Protein AF-A0A4Y9LF76-F1 (afdb_monomer)

Seq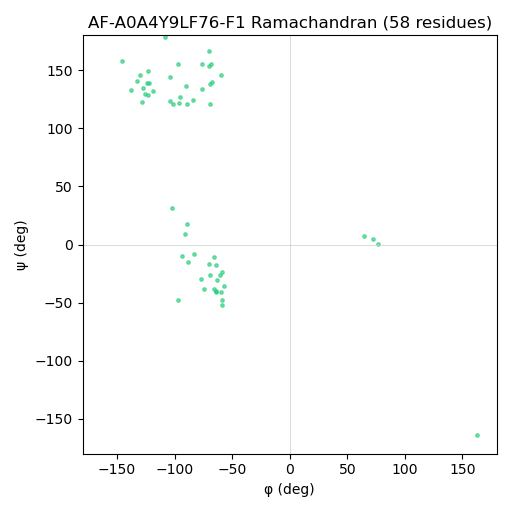uence (60 aa):
MAFVQFTQPDDQPIVINTDRIVTATPLPDGQGTRITLNNGGHQDVKQLIADVQRQLNISG

Foldseek 3Di:
DFWDWFAAPVRHIDIDDLVQFDDWAADPVQQWIWTQGVVRDIGTGRDGPVVVVVRSVVRD

Solvent-accessible surface area (backbone atoms only — not comparable to full-atom values): 3496 Å² total; per-residue (Å²): 140,40,74,46,76,50,35,28,80,85,71,46,77,43,79,42,54,53,89,41,53,73,47,76,41,64,37,98,85,67,68,11,20,37,34,33,33,75,84,79,48,73,47,62,26,43,49,42,48,71,58,50,53,51,54,52,65,74,57,107

pLDDT: mean 92.24, std 6.06, range [61.47, 97.25]

Nearest PDB structures (foldseek):
  1bnz-assembly1_A  TM=5.460E-01  e=6.756E-02  Sulfolobus acidocaldarius
  1bf4-assembly1_A  TM=5.422E-01  e=2.745E-01  Sulfolobus acidocaldarius
  5xpy-assembly1_A  TM=7.774E-01  e=2.619E+00  Mus musculus
  5c6r-assembly1_A  TM=4.646E-01  e=9.875E-01  Mus musculus
  2zsu-assembly3_E  TM=3.620E-01  e=3.145E+00  Pyrococcus horikoshii

Structure (mmCIF, N/CA/C/O backbone):
data_AF-A0A4Y9LF76-F1
#
_entry.id   AF-A0A4Y9LF76-F1
#
loop_
_atom_site.group_PDB
_atom_site.id
_atom_site.type_symbol
_atom_site.label_atom_id
_atom_site.label_alt_id
_atom_site.label_comp_id
_atom_site.label_asym_id
_atom_site.label_entity_id
_atom_site.label_seq_id
_atom_site.pdbx_PDB_ins_code
_atom_site.Cartn_x
_atom_site.Cartn_y
_atom_site.Cartn_z
_atom_site.occupancy
_atom_site.B_iso_or_equiv
_atom_site.auth_seq_id
_atom_site.auth_comp_id
_atom_site.auth_asym_id
_atom_site.auth_atom_id
_atom_site.pdbx_PDB_model_num
ATOM 1 N N . MET A 1 1 ? -14.261 -3.364 -12.603 1.00 72.06 1 MET A N 1
ATOM 2 C CA . MET A 1 1 ? -13.589 -2.205 -11.989 1.00 72.06 1 MET A CA 1
ATOM 3 C C . MET A 1 1 ? -13.969 -2.182 -10.528 1.00 72.06 1 MET A C 1
ATOM 5 O O . MET A 1 1 ? -15.119 -1.876 -10.222 1.00 72.06 1 MET A O 1
ATOM 9 N N . ALA A 1 2 ? -13.041 -2.576 -9.663 1.00 88.44 2 ALA A N 1
ATOM 10 C CA . ALA A 1 2 ? -13.235 -2.542 -8.224 1.00 88.44 2 ALA A CA 1
ATOM 11 C C . ALA A 1 2 ? -12.466 -1.362 -7.621 1.00 88.44 2 ALA A C 1
ATOM 13 O O . ALA A 1 2 ? -11.407 -0.953 -8.101 1.00 88.44 2 ALA A O 1
ATOM 14 N N . PHE A 1 3 ? -13.053 -0.760 -6.596 1.00 91.56 3 PHE A N 1
ATOM 15 C CA . PHE A 1 3 ? -12.483 0.378 -5.893 1.00 91.56 3 PHE A CA 1
ATOM 16 C C . PHE A 1 3 ? -12.380 0.027 -4.422 1.00 91.56 3 PHE A C 1
ATOM 18 O O . PHE A 1 3 ? -13.303 -0.550 -3.851 1.00 91.56 3 PHE A O 1
ATOM 25 N N . VAL A 1 4 ? -11.269 0.419 -3.817 1.00 93.38 4 VAL A N 1
ATOM 26 C CA . VAL A 1 4 ? -11.019 0.257 -2.390 1.00 93.38 4 VAL A CA 1
ATOM 27 C C . VAL A 1 4 ? -10.757 1.627 -1.783 1.00 93.38 4 VAL A C 1
ATOM 29 O O . VAL A 1 4 ? -10.093 2.472 -2.389 1.00 93.38 4 VAL A O 1
ATO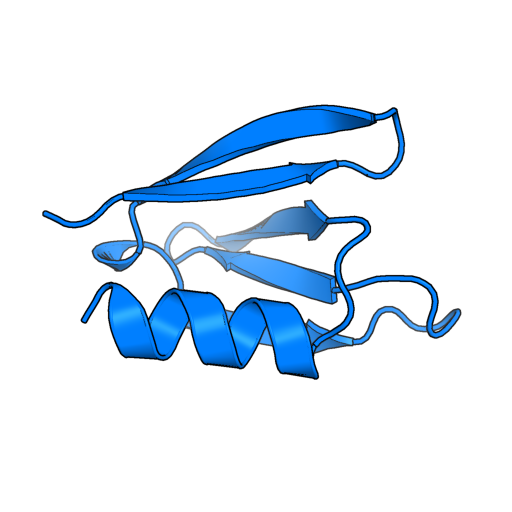M 32 N N . GLN A 1 5 ? -11.315 1.865 -0.600 1.00 95.12 5 GLN A N 1
ATOM 33 C CA . GLN A 1 5 ? -11.087 3.089 0.151 1.00 95.12 5 GLN A CA 1
ATOM 34 C C . GLN A 1 5 ? -10.068 2.827 1.258 1.00 95.12 5 GLN A C 1
ATOM 36 O O . GLN A 1 5 ? -10.309 2.027 2.157 1.00 95.12 5 GLN A O 1
ATOM 41 N N . PHE A 1 6 ? -8.962 3.558 1.217 1.00 95.44 6 PHE A N 1
ATOM 42 C CA . PHE A 1 6 ? -7.967 3.606 2.278 1.00 95.44 6 PHE A CA 1
ATOM 43 C C . PHE A 1 6 ? -8.023 4.944 3.007 1.00 95.44 6 PHE A C 1
ATOM 45 O O . PHE A 1 6 ? -8.803 5.837 2.668 1.00 95.44 6 PHE A O 1
ATOM 52 N N . THR A 1 7 ? -7.180 5.092 4.021 1.00 96.62 7 THR A N 1
ATOM 53 C CA . THR A 1 7 ? -7.010 6.360 4.721 1.00 96.62 7 THR A CA 1
ATOM 54 C C . THR A 1 7 ? -5.554 6.756 4.654 1.00 96.62 7 THR A C 1
ATOM 56 O O . THR A 1 7 ? -4.676 5.963 4.978 1.00 96.62 7 THR A O 1
ATOM 59 N N . GLN A 1 8 ? -5.300 7.978 4.228 1.00 94.62 8 GLN A N 1
ATOM 60 C CA . GLN A 1 8 ? -3.968 8.551 4.182 1.00 94.62 8 GLN A CA 1
ATOM 61 C C . GLN A 1 8 ? -3.435 8.826 5.604 1.00 94.62 8 GLN A C 1
ATOM 63 O O . GLN A 1 8 ? -4.202 8.785 6.574 1.00 94.62 8 GLN A O 1
ATOM 68 N N . PRO A 1 9 ? -2.125 9.091 5.755 1.00 92.50 9 PRO A N 1
ATOM 69 C CA . PRO A 1 9 ? -1.525 9.443 7.042 1.00 92.50 9 PRO A CA 1
ATOM 70 C C . PRO A 1 9 ? -2.116 10.702 7.692 1.00 92.50 9 PRO A C 1
ATOM 72 O O . PRO A 1 9 ? -2.047 10.844 8.905 1.00 92.50 9 PRO A O 1
ATOM 75 N N . ASP A 1 10 ? -2.708 11.601 6.905 1.00 93.62 10 ASP A N 1
ATOM 76 C CA . ASP A 1 10 ? -3.378 12.824 7.365 1.00 93.62 10 ASP A CA 1
ATOM 77 C C . ASP A 1 10 ? -4.875 12.622 7.679 1.00 93.62 10 ASP A C 1
ATOM 79 O O . ASP A 1 10 ? -5.642 13.582 7.734 1.00 93.62 10 ASP A O 1
ATOM 83 N N . ASP A 1 11 ? -5.299 11.368 7.851 1.00 93.81 11 ASP A N 1
ATOM 84 C CA . ASP A 1 11 ? -6.683 10.945 8.073 1.00 93.81 11 ASP A CA 1
ATOM 85 C C . ASP A 1 11 ? -7.658 11.205 6.911 1.00 93.81 11 ASP A C 1
ATOM 87 O O . ASP A 1 11 ? -8.852 10.905 7.031 1.00 93.81 11 ASP A O 1
ATOM 91 N N . GLN A 1 12 ? -7.179 11.651 5.745 1.00 94.56 12 GLN A N 1
ATOM 92 C CA . GLN A 1 12 ? -8.049 11.814 4.585 1.00 94.56 12 GLN A CA 1
ATOM 93 C C . GLN A 1 12 ? -8.384 10.467 3.932 1.00 94.56 12 GLN A C 1
ATOM 95 O O . GLN A 1 12 ? -7.497 9.642 3.684 1.00 94.56 12 GLN A O 1
ATOM 100 N N . PRO A 1 13 ? -9.660 10.203 3.603 1.00 95.75 13 PRO A N 1
ATOM 101 C CA . PRO A 1 13 ? -10.016 9.025 2.832 1.00 95.75 13 PRO A CA 1
ATOM 102 C C . PRO A 1 13 ? -9.503 9.156 1.393 1.00 95.75 13 PRO A C 1
ATOM 104 O O . PRO A 1 13 ? -9.634 10.204 0.763 1.00 95.75 13 PRO A O 1
ATOM 107 N N . ILE A 1 14 ? -8.968 8.067 0.845 1.00 94.62 14 ILE A N 1
ATOM 108 C CA . ILE A 1 14 ? -8.592 7.970 -0.567 1.00 94.62 14 ILE A CA 1
ATOM 109 C C . ILE A 1 14 ? -9.221 6.738 -1.194 1.00 94.62 14 ILE A C 1
ATOM 111 O O . ILE A 1 14 ? -9.170 5.652 -0.628 1.00 94.62 14 ILE A O 1
ATOM 115 N N . VAL A 1 15 ? -9.796 6.904 -2.381 1.00 94.62 15 VAL A N 1
ATOM 116 C CA . VAL A 1 15 ? -10.353 5.799 -3.162 1.00 94.62 15 VAL A CA 1
ATOM 117 C C . VAL A 1 15 ? -9.394 5.470 -4.295 1.00 94.62 15 VAL A C 1
ATOM 119 O O . VAL A 1 15 ? -9.055 6.332 -5.106 1.00 94.62 15 VAL A O 1
ATOM 122 N N . ILE A 1 16 ? -8.957 4.215 -4.357 1.00 92.69 16 ILE A N 1
ATOM 123 C CA . ILE A 1 16 ? -8.015 3.726 -5.360 1.00 92.69 16 ILE A CA 1
ATOM 124 C C . ILE A 1 16 ? -8.692 2.620 -6.167 1.00 92.69 16 ILE A C 1
ATOM 126 O O . ILE A 1 16 ? -9.301 1.707 -5.612 1.00 92.69 16 ILE A O 1
ATOM 130 N N . ASN A 1 17 ? -8.589 2.704 -7.494 1.00 93.12 17 ASN A N 1
ATOM 131 C CA . ASN A 1 17 ? -8.983 1.607 -8.373 1.00 93.12 17 ASN A CA 1
ATOM 132 C C . ASN A 1 17 ? -7.985 0.455 -8.199 1.00 93.12 17 ASN A C 1
ATOM 134 O O . ASN A 1 17 ? -6.791 0.640 -8.451 1.00 93.12 17 ASN A O 1
ATOM 138 N N . THR A 1 18 ? -8.470 -0.716 -7.796 1.00 91.50 18 THR A N 1
ATOM 139 C CA . THR A 1 18 ? -7.635 -1.893 -7.530 1.00 91.50 18 THR A CA 1
ATOM 140 C C . THR A 1 18 ? -6.909 -2.382 -8.775 1.00 91.50 18 THR A C 1
ATOM 142 O O . THR A 1 18 ? -5.766 -2.812 -8.669 1.00 91.50 18 THR A O 1
ATOM 145 N N . ASP A 1 19 ? -7.496 -2.200 -9.962 1.00 92.31 19 ASP A N 1
ATOM 146 C CA . ASP A 1 19 ? -6.884 -2.549 -11.252 1.00 92.31 19 ASP A CA 1
ATOM 147 C C . ASP A 1 19 ? -5.615 -1.719 -11.536 1.00 92.31 19 ASP A C 1
ATOM 149 O O . ASP A 1 19 ? -4.810 -2.053 -12.408 1.00 92.31 19 ASP A O 1
ATOM 153 N N . ARG A 1 20 ? -5.428 -0.600 -10.821 1.00 93.19 20 ARG A N 1
ATOM 154 C CA . ARG A 1 20 ? -4.239 0.253 -10.934 1.00 93.19 20 ARG A CA 1
ATOM 155 C C . ARG A 1 20 ? -3.156 -0.088 -9.922 1.00 93.19 20 ARG A C 1
ATOM 157 O O . ARG A 1 20 ? -2.065 0.461 -10.045 1.00 93.19 20 ARG A O 1
ATOM 164 N N . ILE A 1 21 ? -3.434 -0.935 -8.936 1.00 93.56 21 ILE A N 1
ATOM 165 C CA . ILE A 1 21 ? -2.482 -1.281 -7.881 1.00 93.56 21 ILE A CA 1
ATOM 166 C C . ILE A 1 21 ? -1.572 -2.396 -8.387 1.00 93.56 21 ILE A C 1
ATOM 168 O O . ILE A 1 21 ? -2.035 -3.449 -8.807 1.00 93.56 21 ILE A O 1
ATOM 172 N N . VAL A 1 22 ? -0.264 -2.158 -8.337 1.00 94.38 22 VAL A N 1
ATOM 173 C CA . VAL A 1 22 ? 0.758 -3.137 -8.733 1.00 94.38 22 VAL A CA 1
ATOM 174 C C . VAL A 1 22 ? 1.282 -3.869 -7.508 1.00 94.38 22 VAL A C 1
ATOM 176 O O . VAL A 1 22 ? 1.374 -5.092 -7.506 1.00 94.38 22 VAL A O 1
ATOM 179 N N . THR A 1 23 ? 1.631 -3.123 -6.457 1.00 94.31 23 THR A N 1
ATOM 180 C CA . THR A 1 23 ? 2.154 -3.688 -5.210 1.00 94.31 23 THR A CA 1
ATOM 181 C C . THR A 1 23 ? 1.697 -2.877 -4.004 1.00 94.31 23 THR A C 1
ATOM 183 O O . THR A 1 23 ? 1.379 -1.692 -4.110 1.00 94.31 23 THR A O 1
ATOM 186 N N . ALA A 1 24 ? 1.707 -3.521 -2.841 1.00 95.12 24 ALA A N 1
ATOM 187 C CA . ALA A 1 24 ? 1.595 -2.876 -1.544 1.00 95.12 24 ALA A CA 1
ATOM 188 C C . ALA A 1 24 ? 2.795 -3.312 -0.696 1.00 95.12 24 ALA A C 1
ATOM 190 O O . ALA A 1 24 ? 3.086 -4.506 -0.604 1.00 95.12 24 ALA A O 1
ATOM 191 N N . THR A 1 25 ? 3.504 -2.360 -0.099 1.00 96.06 25 THR A N 1
ATOM 192 C CA . THR A 1 25 ? 4.700 -2.612 0.718 1.00 96.06 25 THR A CA 1
ATOM 193 C C . THR A 1 25 ? 4.614 -1.845 2.033 1.00 96.06 25 THR A C 1
ATOM 195 O O . THR A 1 25 ? 4.172 -0.698 2.009 1.00 96.06 25 THR A O 1
ATOM 198 N N . PRO A 1 26 ? 5.038 -2.418 3.171 1.00 96.31 26 PRO A N 1
ATOM 199 C CA . PRO A 1 26 ? 5.046 -1.692 4.439 1.00 96.31 26 PRO A CA 1
ATOM 200 C C . PRO A 1 26 ? 5.940 -0.448 4.357 1.00 96.31 26 PRO A C 1
ATOM 202 O O . PRO A 1 26 ? 6.96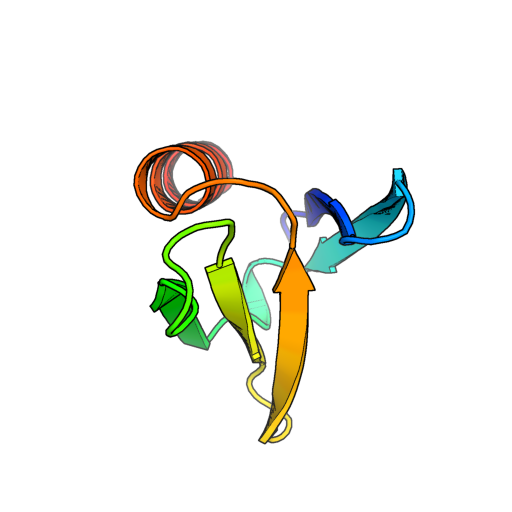2 -0.454 3.665 1.00 96.31 26 PRO A O 1
ATOM 205 N N . LEU A 1 27 ? 5.553 0.616 5.061 1.00 94.88 27 LEU A N 1
ATOM 206 C CA . LEU A 1 27 ? 6.396 1.802 5.205 1.00 94.88 27 LEU A CA 1
ATOM 207 C C . LEU A 1 27 ? 7.620 1.510 6.098 1.00 94.88 27 LEU A C 1
ATOM 209 O O . LEU A 1 27 ? 7.548 0.627 6.956 1.00 94.88 27 LEU A O 1
ATOM 213 N N . PRO A 1 28 ? 8.743 2.240 5.932 1.00 90.19 28 PRO A N 1
ATOM 214 C CA . PRO A 1 28 ? 9.967 2.011 6.710 1.00 90.19 28 PRO A CA 1
ATOM 215 C C . PRO A 1 28 ? 9.807 2.197 8.226 1.00 90.19 28 PRO A C 1
ATOM 217 O O . PRO A 1 28 ? 10.561 1.611 8.996 1.00 90.19 28 PRO A O 1
ATOM 220 N N . ASP A 1 29 ? 8.842 3.010 8.650 1.00 89.62 29 ASP A N 1
ATOM 221 C CA . ASP A 1 29 ? 8.494 3.254 10.055 1.00 89.62 29 ASP A CA 1
ATOM 222 C C . ASP A 1 29 ? 7.553 2.185 10.644 1.00 89.62 29 ASP A C 1
ATOM 224 O O . ASP A 1 29 ? 7.298 2.176 11.849 1.00 89.62 29 ASP A O 1
ATOM 228 N N . GLY A 1 30 ? 7.033 1.281 9.806 1.00 87.75 30 GLY A N 1
ATOM 229 C CA . GLY A 1 30 ? 6.058 0.261 10.177 1.00 87.75 30 GLY A CA 1
ATOM 230 C C . GLY A 1 30 ? 4.646 0.788 10.457 1.00 87.75 30 GLY A C 1
ATOM 231 O O . GLY A 1 30 ? 3.790 -0.004 10.849 1.00 87.75 30 GLY A O 1
ATOM 232 N N . GLN A 1 31 ? 4.370 2.081 10.253 1.00 90.38 31 GLN A N 1
ATOM 233 C CA . GLN A 1 31 ? 3.094 2.727 10.600 1.00 90.38 31 GLN A CA 1
ATOM 234 C C . 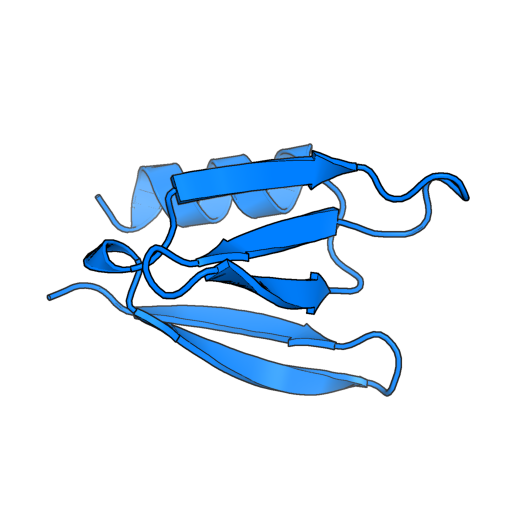GLN A 1 31 ? 2.179 2.954 9.390 1.00 90.38 31 GLN A C 1
ATOM 236 O O . GLN A 1 31 ? 1.393 3.898 9.341 1.00 90.38 31 GLN A O 1
ATOM 241 N N . GLY A 1 32 ? 2.259 2.068 8.402 1.00 95.44 32 GLY A N 1
ATOM 242 C CA . GLY A 1 32 ? 1.386 2.124 7.243 1.00 95.44 32 GLY A CA 1
ATOM 243 C C . GLY A 1 32 ? 1.895 1.305 6.073 1.00 95.44 32 GLY A C 1
ATOM 244 O O . GLY A 1 32 ? 2.776 0.447 6.202 1.00 95.44 32 GLY A O 1
ATOM 245 N N . THR A 1 33 ? 1.325 1.588 4.911 1.00 97.25 33 THR A N 1
ATOM 246 C CA . THR A 1 33 ? 1.589 0.866 3.672 1.00 97.25 33 THR A CA 1
ATOM 247 C C . THR A 1 33 ? 1.725 1.840 2.519 1.00 97.25 33 THR A C 1
ATOM 249 O O . THR A 1 33 ? 0.880 2.706 2.320 1.00 97.25 33 THR A O 1
ATOM 252 N N . ARG A 1 34 ? 2.763 1.654 1.712 1.00 96.25 34 ARG A N 1
ATOM 253 C CA . ARG A 1 34 ? 2.910 2.292 0.410 1.00 96.25 34 ARG A CA 1
ATOM 254 C C . ARG A 1 34 ? 2.264 1.428 -0.661 1.00 96.25 34 ARG A C 1
ATOM 256 O O . ARG A 1 34 ? 2.665 0.284 -0.876 1.00 96.25 34 ARG A O 1
ATOM 263 N N . ILE A 1 35 ? 1.291 1.992 -1.355 1.00 96.12 35 ILE A N 1
ATOM 264 C CA . ILE A 1 35 ? 0.626 1.402 -2.511 1.00 96.12 35 ILE A CA 1
ATOM 265 C C . ILE A 1 35 ? 1.302 1.944 -3.763 1.00 96.12 35 ILE A C 1
ATOM 267 O O . ILE A 1 35 ? 1.336 3.152 -3.982 1.00 96.12 35 ILE A O 1
ATOM 271 N N . THR A 1 36 ? 1.832 1.057 -4.594 1.00 95.94 36 THR A N 1
ATOM 272 C CA . THR A 1 36 ? 2.430 1.410 -5.882 1.00 95.94 36 THR A CA 1
ATOM 273 C C . THR A 1 36 ? 1.407 1.233 -6.984 1.00 95.94 36 THR A C 1
ATOM 275 O O . THR A 1 36 ? 0.817 0.162 -7.133 1.00 95.94 36 THR A O 1
ATOM 278 N N . LEU A 1 37 ? 1.215 2.285 -7.768 1.00 95.06 37 LEU A N 1
ATOM 279 C CA . LEU A 1 37 ?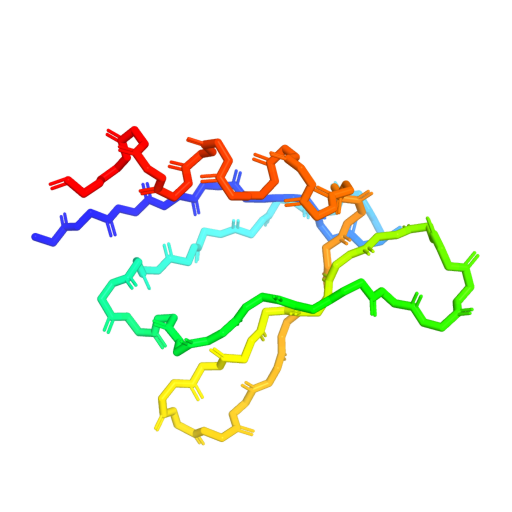 0.290 2.315 -8.884 1.00 95.06 37 LEU A CA 1
ATOM 280 C C . LEU A 1 37 ? 1.011 2.031 -10.205 1.00 95.06 37 LEU A C 1
ATOM 282 O O . LEU A 1 37 ? 2.198 2.304 -10.378 1.00 95.06 37 LEU A O 1
ATOM 286 N N . ASN A 1 38 ? 0.259 1.541 -11.184 1.00 93.94 38 ASN A N 1
ATOM 287 C CA . ASN A 1 38 ? 0.755 1.189 -12.514 1.00 93.94 38 ASN A CA 1
ATOM 288 C C . ASN A 1 38 ? 1.252 2.384 -13.345 1.00 93.94 38 ASN A C 1
ATOM 290 O O . ASN A 1 38 ? 1.898 2.190 -14.369 1.00 93.94 38 ASN A O 1
ATOM 294 N N . ASN A 1 39 ? 0.987 3.614 -12.901 1.00 91.62 39 ASN A N 1
ATOM 295 C CA . ASN A 1 39 ? 1.521 4.839 -13.492 1.00 91.62 39 ASN A CA 1
ATOM 296 C C . ASN A 1 39 ? 2.852 5.291 -12.857 1.00 91.62 39 ASN A C 1
ATOM 298 O O . ASN A 1 39 ? 3.280 6.413 -13.112 1.00 91.62 39 ASN A O 1
ATOM 302 N N . GLY A 1 40 ? 3.464 4.471 -11.995 1.00 89.06 40 GLY A N 1
ATOM 303 C CA . GLY A 1 40 ? 4.678 4.819 -11.248 1.00 89.06 40 GLY A CA 1
ATOM 304 C C . GLY A 1 40 ? 4.440 5.758 -10.061 1.00 89.06 40 GLY A C 1
ATOM 305 O O . GLY A 1 40 ? 5.387 6.119 -9.371 1.00 89.06 40 GLY A O 1
ATOM 306 N N . GLY A 1 41 ? 3.190 6.158 -9.809 1.00 94.12 41 GLY A N 1
ATOM 307 C CA . GLY A 1 41 ? 2.819 6.900 -8.611 1.00 94.12 41 GLY A CA 1
ATOM 308 C C . GLY A 1 41 ? 2.743 5.990 -7.389 1.00 94.12 41 GLY A C 1
ATOM 309 O O . GLY A 1 41 ? 2.472 4.794 -7.502 1.00 94.12 41 GLY A O 1
ATOM 310 N N . HIS A 1 42 ? 2.918 6.578 -6.211 1.00 94.38 42 HIS A N 1
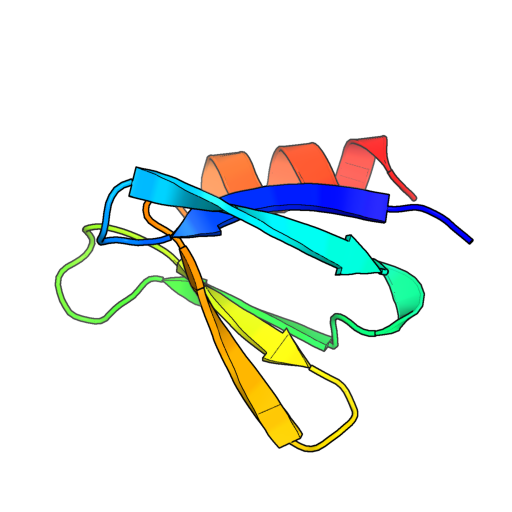ATOM 311 C CA . HIS A 1 42 ? 2.720 5.891 -4.941 1.00 94.38 42 HIS A CA 1
ATOM 312 C C . HIS A 1 42 ? 1.690 6.635 -4.095 1.00 94.38 42 HIS A C 1
ATOM 314 O O . HIS A 1 42 ? 1.551 7.853 -4.214 1.00 94.38 4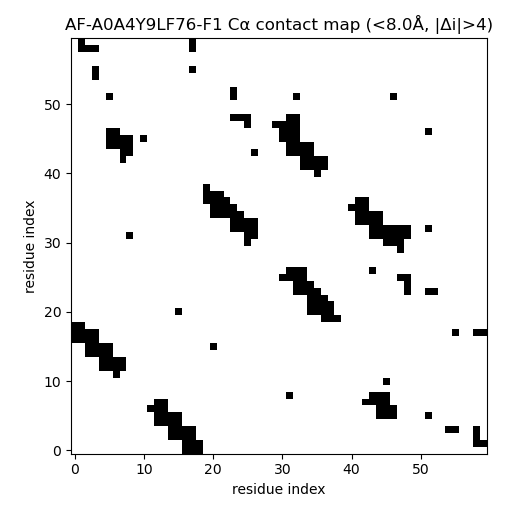2 HIS A O 1
ATOM 320 N N . GLN A 1 43 ? 0.952 5.897 -3.273 1.00 94.62 43 GLN A N 1
ATOM 321 C CA . GLN A 1 43 ? 0.028 6.428 -2.277 1.00 94.62 43 GLN A CA 1
ATOM 322 C C . GLN A 1 43 ? 0.353 5.775 -0.945 1.00 94.62 43 GLN A C 1
ATOM 324 O O . GLN A 1 43 ? 0.335 4.549 -0.838 1.00 94.62 43 GLN A O 1
ATOM 329 N N . ASP A 1 44 ? 0.658 6.590 0.050 1.00 95.56 44 ASP A N 1
ATOM 330 C CA . ASP A 1 44 ? 0.892 6.104 1.399 1.00 95.56 44 ASP A CA 1
ATOM 331 C C . ASP A 1 44 ? -0.436 6.102 2.147 1.00 95.56 44 ASP A C 1
ATOM 333 O O . ASP A 1 44 ? -1.237 7.031 2.032 1.00 95.56 44 ASP A O 1
ATOM 337 N N . VAL A 1 45 ? -0.690 5.024 2.877 1.00 95.81 45 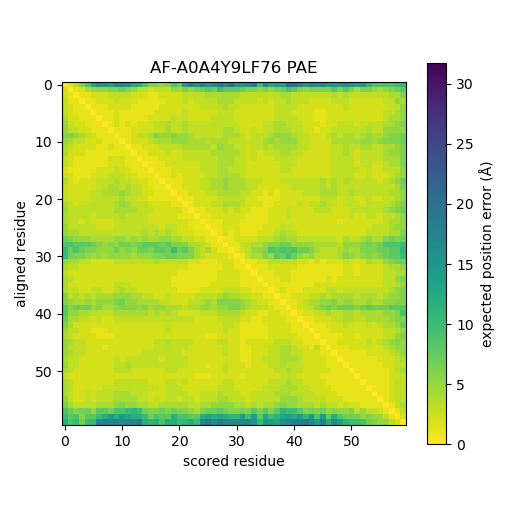VAL A N 1
ATOM 338 C CA . VAL A 1 45 ? -1.913 4.834 3.651 1.00 95.81 45 VAL A CA 1
ATOM 339 C C . VAL A 1 45 ? -1.555 4.425 5.072 1.00 95.81 45 VAL A C 1
ATOM 341 O O . VAL A 1 45 ? -0.576 3.712 5.292 1.00 95.81 45 VAL A O 1
ATOM 344 N N . LYS A 1 46 ? -2.356 4.855 6.045 1.00 96.06 46 LYS A N 1
ATOM 345 C CA . LYS A 1 46 ? -2.147 4.557 7.469 1.00 96.06 46 LYS A CA 1
ATOM 346 C C . LYS A 1 46 ? -2.406 3.089 7.816 1.00 96.06 46 LYS A C 1
ATOM 348 O O . LYS A 1 46 ? -2.032 2.619 8.884 1.00 96.06 46 LYS A O 1
ATOM 353 N N . GLN A 1 47 ? -3.098 2.359 6.940 1.00 95.62 47 GLN A N 1
ATOM 354 C CA . GLN A 1 47 ? -3.387 0.944 7.138 1.00 95.62 47 GLN A CA 1
ATOM 355 C C . GLN A 1 47 ? -2.111 0.106 7.058 1.00 95.62 47 GLN A C 1
ATOM 357 O O . GLN A 1 47 ? -1.268 0.301 6.181 1.00 95.62 47 GLN A O 1
ATOM 362 N N . LEU A 1 48 ? -2.007 -0.885 7.942 1.00 95.81 48 LEU A N 1
ATOM 363 C CA . LEU A 1 48 ? -0.932 -1.869 7.901 1.00 95.81 48 LEU A CA 1
ATOM 364 C C . LEU A 1 48 ? -1.070 -2.780 6.680 1.00 95.81 48 LEU A C 1
ATOM 366 O O . LEU A 1 48 ? -2.171 -3.022 6.179 1.00 95.81 48 LEU A O 1
ATOM 370 N N . ILE A 1 49 ? 0.055 -3.351 6.248 1.00 95.31 49 ILE A N 1
ATOM 371 C CA . ILE A 1 49 ? 0.120 -4.154 5.021 1.00 95.31 49 ILE A CA 1
ATOM 372 C C . ILE A 1 49 ? -0.860 -5.332 5.035 1.00 95.31 49 ILE A C 1
ATOM 374 O O . ILE A 1 49 ? -1.459 -5.646 4.010 1.00 95.31 49 ILE A O 1
ATOM 378 N N . ALA A 1 50 ? -1.081 -5.945 6.201 1.00 94.06 50 ALA A N 1
ATOM 379 C CA . ALA A 1 50 ? -2.027 -7.045 6.357 1.00 94.06 50 ALA A CA 1
ATOM 380 C C . ALA A 1 50 ? -3.476 -6.614 6.073 1.00 94.06 50 ALA A C 1
ATOM 382 O O . ALA A 1 50 ? -4.222 -7.351 5.430 1.00 94.06 50 ALA A O 1
ATOM 383 N N . ASP A 1 51 ? -3.873 -5.421 6.515 1.00 94.19 51 ASP A N 1
ATOM 384 C CA . ASP A 1 51 ? -5.222 -4.905 6.284 1.00 94.19 51 ASP A CA 1
ATOM 385 C C . ASP A 1 51 ? -5.401 -4.446 4.841 1.00 94.19 51 ASP A C 1
ATOM 387 O O . ASP A 1 51 ? -6.435 -4.731 4.237 1.00 94.19 51 ASP A O 1
ATOM 391 N N . VAL A 1 52 ? -4.369 -3.831 4.252 1.00 93.94 52 VAL A N 1
ATOM 392 C CA . VAL A 1 52 ? -4.362 -3.497 2.822 1.00 93.94 52 VAL A CA 1
ATOM 393 C C . VAL A 1 52 ? -4.536 -4.759 1.981 1.00 93.94 52 VAL A C 1
ATOM 395 O O . VAL A 1 52 ? -5.453 -4.824 1.168 1.00 93.94 52 VAL A O 1
ATOM 398 N N . GLN A 1 53 ? -3.730 -5.799 2.213 1.00 93.06 53 GLN A N 1
ATOM 399 C CA . GLN A 1 53 ? -3.832 -7.057 1.465 1.00 93.06 53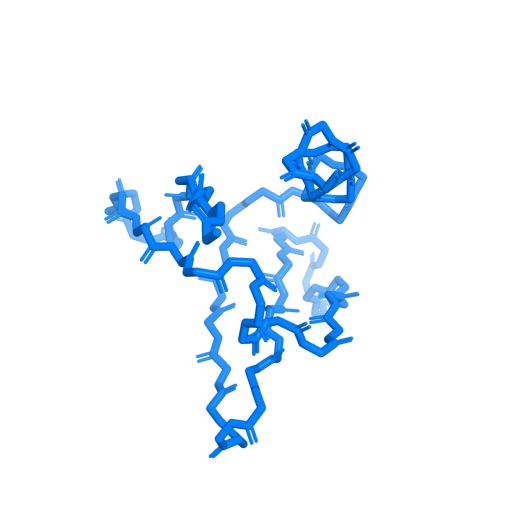 GLN A CA 1
ATOM 400 C C . GLN A 1 53 ? -5.202 -7.724 1.623 1.00 93.06 53 GLN A C 1
ATOM 402 O O . GLN A 1 53 ? -5.764 -8.197 0.636 1.00 93.06 53 GLN A O 1
ATOM 407 N N . ARG A 1 54 ? -5.784 -7.723 2.831 1.00 92.75 54 ARG A N 1
ATOM 408 C CA . ARG A 1 54 ? -7.147 -8.236 3.046 1.00 92.75 54 ARG A CA 1
ATOM 409 C C . ARG A 1 54 ? -8.176 -7.491 2.201 1.00 92.75 54 ARG A C 1
ATOM 411 O O . ARG A 1 54 ? -8.989 -8.138 1.553 1.00 92.75 54 ARG A O 1
ATOM 418 N N . GLN A 1 55 ? -8.142 -6.160 2.187 1.00 91.44 55 GLN A N 1
ATOM 419 C CA . GLN A 1 55 ? -9.105 -5.366 1.418 1.00 91.44 55 GLN A CA 1
ATOM 420 C C . GLN A 1 55 ? -8.952 -5.566 -0.093 1.00 91.44 55 GLN A C 1
ATOM 422 O O . GLN A 1 55 ? -9.955 -5.656 -0.802 1.00 91.44 55 GLN A O 1
ATOM 427 N N . LEU A 1 56 ? -7.714 -5.691 -0.581 1.00 89.69 56 LEU A N 1
ATOM 428 C CA . LEU A 1 56 ? -7.449 -5.978 -1.992 1.00 89.69 56 LEU A CA 1
ATOM 429 C C . LEU A 1 56 ? -7.978 -7.356 -2.401 1.00 89.69 56 LEU A C 1
ATOM 431 O O . LEU A 1 56 ? -8.602 -7.468 -3.448 1.00 89.69 56 LEU A O 1
ATOM 435 N N . ASN A 1 57 ? -7.814 -8.371 -1.549 1.00 87.12 57 ASN A N 1
ATOM 436 C CA . ASN A 1 57 ? -8.317 -9.723 -1.808 1.00 87.12 57 ASN A CA 1
ATOM 437 C C . ASN A 1 57 ? -9.850 -9.829 -1.767 1.00 87.12 57 ASN A C 1
ATOM 439 O O . ASN A 1 57 ? -10.401 -10.735 -2.374 1.00 87.12 57 ASN A O 1
ATOM 443 N N . ILE A 1 58 ? -10.540 -8.949 -1.031 1.00 82.56 58 ILE A N 1
ATOM 444 C CA . ILE A 1 58 ? -12.015 -8.881 -1.020 1.00 82.56 58 ILE A CA 1
ATOM 445 C C . ILE A 1 58 ? -12.543 -8.190 -2.285 1.00 82.56 58 ILE A C 1
ATOM 447 O O . ILE A 1 58 ? -13.665 -8.444 -2.714 1.00 82.56 58 ILE A O 1
ATOM 451 N N . SER A 1 59 ? -11.750 -7.276 -2.844 1.00 73.94 59 SER A N 1
ATOM 452 C CA . SER A 1 59 ? -12.150 -6.435 -3.973 1.00 73.94 59 SER A CA 1
ATOM 453 C C . SER A 1 59 ? -11.872 -7.072 -5.342 1.00 73.94 59 SER A C 1
ATOM 455 O O . SER A 1 59 ? -12.383 -6.564 -6.339 1.00 73.94 59 SER A O 1
ATOM 457 N N . GLY A 1 60 ? -11.051 -8.127 -5.403 1.00 61.47 60 GLY A N 1
ATOM 458 C CA . GLY A 1 60 ? -10.731 -8.893 -6.617 1.00 61.47 60 GLY A CA 1
ATOM 459 C C . GLY A 1 60 ? -11.573 -10.151 -6.752 1.00 61.47 60 GLY A C 1
ATOM 460 O O . GLY A 1 60 ? -11.883 -10.503 -7.911 1.00 61.47 60 GLY A O 1
#

Secondary structure (DSSP, 8-state):
--EEEEE-TTS-EEEEEGGGEEEEEE-TTSSSEEEEETTS-EEEESS-HHHHHHHHHHH-

Organism: NCBI:txid2560055

Radius of gyration: 10.37 Å; Cα contacts (8 Å, |Δi|>4): 119; chains: 1; bounding box: 24×22×24 Å

Mean predicted aligned error: 3.29 Å